Protein AF-A0A0W0G1I1-F1 (afdb_monomer)

Organism: Moniliophthora roreri (NCBI:txid221103)

Foldseek 3Di:
DDAAPKFKDKEAEDACVQPAAQLGHTDGLQAQAKAAEPLVCVSVPQAQWWKWKDDDPFIGIGGHGHHDPPGDNRYMYTRNNNVVRRDDNVVRMDIIIMHGPDPPDPDDDDPDDDDDDDDPDPAPWDDDPVGDTDHDDDDD

pLDDT: mean 75.6, std 20.82, range [30.73, 95.0]

Radius of gyration: 20.55 Å; Cα contacts (8 Å, |Δi|>4): 268; chains: 1; bounding box: 46×46×67 Å

Sequence (140 aa):
MPVDAKITGDATWYQPNGGFGACGWKLSNSDMVVALPSGKYANGSKCRKHINVHYKSKSVNVVVADLCPGCGPNDVDLSEGAFKKLAGLDVGRMKVNWDFSGGLQLLDDDEDDMPVDAKTTGDATWYQPNGGFGACGARS

InterPro domains:
  IPR009009 RlpA-like protein, double-psi beta-barrel domain [PF03330] (8-97)
  IPR036908 RlpA-like domain superfamily [G3DSA:2.40.40.10] (6-101)
  IPR036908 RlpA-like domain superfamily [SSF50685] (7-100)

Structure (mmCIF, N/CA/C/O backbone):
data_AF-A0A0W0G1I1-F1
#
_entry.id   AF-A0A0W0G1I1-F1
#
loop_
_atom_site.group_PDB
_atom_site.id
_atom_site.type_symbol
_atom_site.label_atom_id
_atom_site.label_alt_id
_atom_site.label_comp_id
_atom_site.label_asym_id
_atom_site.label_entity_id
_atom_site.label_seq_id
_atom_site.pdbx_PDB_ins_code
_atom_site.Cartn_x
_atom_site.Cartn_y
_atom_site.Cartn_z
_atom_site.occupancy
_atom_site.B_iso_or_equiv
_atom_site.auth_seq_id
_atom_site.auth_comp_id
_atom_site.auth_asym_id
_atom_site.auth_atom_id
_atom_site.pdbx_PDB_model_num
ATOM 1 N N . MET A 1 1 ? -22.412 3.626 -8.940 1.00 30.73 1 MET A N 1
ATOM 2 C CA . MET A 1 1 ? -20.991 3.827 -8.572 1.00 30.73 1 MET A CA 1
ATOM 3 C C . MET A 1 1 ? -20.257 2.527 -8.869 1.00 30.73 1 MET A C 1
ATOM 5 O O . MET A 1 1 ? -20.317 1.641 -8.021 1.00 30.73 1 MET A O 1
ATOM 9 N N . PRO A 1 2 ? -19.663 2.335 -10.059 1.00 44.12 2 PRO A N 1
ATOM 10 C CA . PRO A 1 2 ? -18.884 1.136 -10.304 1.00 44.12 2 PRO A CA 1
ATOM 11 C C . PRO A 1 2 ? -17.544 1.326 -9.600 1.00 44.12 2 PRO A C 1
ATOM 13 O O . PRO A 1 2 ? -16.726 2.162 -9.974 1.00 44.12 2 PRO A O 1
ATOM 16 N N . VAL A 1 3 ? -17.376 0.613 -8.491 1.00 44.75 3 VAL A N 1
ATOM 17 C CA . VAL A 1 3 ? -16.049 0.376 -7.937 1.00 44.75 3 VAL A CA 1
ATOM 18 C C . VAL A 1 3 ? -15.352 -0.557 -8.917 1.00 44.75 3 VAL A C 1
ATOM 20 O O . VAL A 1 3 ? -15.920 -1.589 -9.280 1.00 44.75 3 VAL A O 1
ATOM 23 N N . ASP A 1 4 ? -14.154 -0.187 -9.363 1.00 52.78 4 ASP A N 1
ATOM 24 C CA . ASP A 1 4 ? -13.205 -1.112 -9.977 1.00 52.78 4 ASP A CA 1
ATOM 25 C C . ASP A 1 4 ? -13.306 -2.485 -9.290 1.00 52.78 4 ASP A C 1
ATOM 27 O O . ASP A 1 4 ? -13.428 -2.549 -8.061 1.00 52.78 4 ASP A O 1
ATOM 31 N N . ALA A 1 5 ? -13.319 -3.572 -10.075 1.00 59.16 5 ALA A N 1
ATOM 32 C CA . ALA A 1 5 ? -13.586 -4.924 -9.583 1.00 59.16 5 ALA A CA 1
ATOM 33 C C . ALA A 1 5 ? -12.800 -5.199 -8.295 1.00 59.16 5 ALA A C 1
ATOM 35 O O . ALA A 1 5 ? -11.573 -5.322 -8.297 1.00 59.16 5 ALA A O 1
ATOM 36 N N . LYS A 1 6 ? -13.529 -5.239 -7.178 1.00 74.06 6 LYS A N 1
ATOM 37 C CA . LYS A 1 6 ? -12.935 -5.215 -5.850 1.00 74.06 6 LYS A CA 1
ATOM 38 C C . LYS A 1 6 ? -12.218 -6.537 -5.596 1.00 74.06 6 LYS A C 1
ATOM 40 O O . LYS A 1 6 ? -12.850 -7.589 -5.517 1.00 74.06 6 LYS A O 1
ATOM 45 N N . ILE A 1 7 ? -10.900 -6.489 -5.460 1.00 87.19 7 ILE A N 1
ATOM 46 C CA . ILE A 1 7 ? -10.070 -7.667 -5.224 1.00 87.19 7 ILE A CA 1
ATOM 47 C C . ILE A 1 7 ? -10.037 -7.933 -3.722 1.00 87.19 7 ILE A C 1
ATOM 49 O O . ILE A 1 7 ? -9.653 -7.071 -2.935 1.00 87.19 7 ILE A O 1
ATOM 53 N N . THR A 1 8 ? -10.424 -9.136 -3.310 1.00 88.69 8 THR A N 1
ATOM 54 C CA . THR A 1 8 ? -10.295 -9.573 -1.916 1.00 88.69 8 THR A CA 1
ATOM 55 C C . THR A 1 8 ? -8.993 -10.342 -1.726 1.00 88.69 8 THR A C 1
ATOM 57 O O . THR A 1 8 ? -8.713 -11.292 -2.462 1.00 88.69 8 THR A O 1
ATOM 60 N N . GLY A 1 9 ? -8.232 -9.964 -0.703 1.00 91.31 9 GLY A N 1
ATOM 61 C CA . GLY A 1 9 ? -6.992 -10.628 -0.308 1.00 91.31 9 GLY A CA 1
ATOM 62 C C . GLY A 1 9 ? -6.599 -10.275 1.120 1.00 91.31 9 GLY A C 1
ATOM 63 O O . GLY A 1 9 ? -7.350 -9.601 1.831 1.00 91.31 9 GLY A O 1
ATOM 64 N N . ASP A 1 10 ? -5.428 -10.728 1.546 1.00 93.81 10 ASP A N 1
ATOM 65 C CA . ASP A 1 10 ? -4.866 -10.326 2.830 1.00 93.81 10 ASP A CA 1
ATOM 66 C C . ASP A 1 10 ? -3.942 -9.116 2.671 1.00 93.81 10 ASP A C 1
ATOM 68 O O . ASP A 1 10 ? -3.198 -9.005 1.701 1.00 93.81 10 ASP A O 1
ATOM 72 N N . ALA A 1 11 ? -3.971 -8.214 3.647 1.00 93.75 11 ALA A N 1
ATOM 73 C CA . ALA A 1 11 ? -2.975 -7.171 3.815 1.00 93.75 11 ALA A CA 1
ATOM 74 C C . ALA A 1 11 ? -2.039 -7.522 4.966 1.00 93.75 11 ALA A C 1
ATOM 76 O O . ALA A 1 11 ? -2.494 -7.769 6.090 1.00 93.75 11 ALA A O 1
ATOM 77 N N . THR A 1 12 ? -0.744 -7.480 4.689 1.00 95.00 12 THR A N 1
ATOM 78 C CA . THR A 1 12 ? 0.332 -7.483 5.687 1.00 95.00 12 THR A CA 1
ATOM 79 C C . THR A 1 12 ? 1.038 -6.133 5.691 1.00 95.00 12 THR A C 1
ATOM 81 O O . THR A 1 12 ? 0.595 -5.197 5.014 1.00 95.00 12 THR A O 1
ATOM 84 N N . TRP A 1 13 ? 2.090 -6.003 6.499 1.00 94.31 13 TRP A N 1
ATOM 85 C CA . TRP A 1 13 ? 2.938 -4.824 6.469 1.00 94.31 13 TRP A CA 1
ATOM 86 C C . TRP A 1 13 ? 4.428 -5.148 6.474 1.00 94.31 13 TRP A C 1
ATOM 88 O O . TRP A 1 13 ? 4.861 -6.138 7.068 1.00 94.31 13 TRP A O 1
ATOM 98 N N . TYR A 1 14 ? 5.209 -4.239 5.890 1.00 92.00 14 TYR A N 1
ATOM 99 C CA . TYR A 1 14 ? 6.666 -4.294 5.861 1.00 92.00 14 TYR A CA 1
ATOM 100 C C . TYR A 1 14 ? 7.309 -2.925 6.127 1.00 92.00 14 TYR A C 1
ATOM 102 O O . TYR A 1 14 ? 6.675 -1.865 6.064 1.00 92.00 14 TYR A O 1
ATOM 110 N N . GLN A 1 15 ? 8.605 -2.960 6.437 1.00 90.94 15 GLN A N 1
ATOM 111 C CA . GLN A 1 15 ? 9.443 -1.782 6.637 1.00 90.94 15 GLN A CA 1
ATOM 112 C C . GLN A 1 15 ? 10.530 -1.732 5.559 1.00 90.94 15 GLN A C 1
ATOM 114 O O . GLN A 1 15 ? 11.491 -2.501 5.632 1.00 90.94 15 GLN A O 1
ATOM 119 N N . PRO A 1 16 ? 10.423 -0.831 4.568 1.00 83.25 16 PRO A N 1
ATOM 120 C CA . PRO A 1 16 ? 11.457 -0.680 3.550 1.00 83.25 16 PRO A CA 1
ATOM 121 C C . PRO A 1 16 ? 12.795 -0.154 4.097 1.00 83.25 16 PRO A C 1
ATOM 123 O O . PRO A 1 16 ? 13.817 -0.317 3.439 1.00 83.25 16 PRO A O 1
ATOM 126 N N . ASN A 1 17 ? 12.822 0.476 5.279 1.00 87.00 17 ASN A N 1
ATOM 127 C CA . ASN A 1 17 ? 14.019 0.981 5.967 1.00 87.00 17 ASN A CA 1
ATOM 128 C C . ASN A 1 17 ? 14.932 1.871 5.097 1.00 87.00 17 ASN A C 1
ATOM 130 O O . ASN A 1 17 ? 16.151 1.874 5.258 1.00 87.00 17 ASN A O 1
ATOM 134 N N . GLY A 1 18 ? 14.353 2.638 4.165 1.00 84.00 18 GLY A N 1
ATOM 135 C CA . GLY A 1 18 ? 15.112 3.476 3.229 1.00 84.00 18 GLY A CA 1
ATOM 136 C C . GLY A 1 18 ? 15.669 2.726 2.012 1.00 84.00 18 GLY A C 1
ATOM 137 O O . GLY A 1 18 ? 16.436 3.306 1.238 1.00 84.00 18 GLY A O 1
ATOM 138 N N . GLY A 1 19 ? 15.314 1.450 1.847 1.00 85.50 19 GLY A N 1
ATOM 139 C CA . GLY A 1 19 ? 15.681 0.608 0.715 1.00 85.50 19 GLY A CA 1
ATOM 140 C C . GLY A 1 19 ? 15.017 1.033 -0.594 1.00 85.50 19 GLY A C 1
ATOM 141 O O . GLY A 1 19 ? 14.077 1.829 -0.620 1.00 85.50 19 GLY A O 1
ATOM 142 N N . PHE A 1 20 ? 15.529 0.500 -1.701 1.00 88.19 20 PHE A N 1
ATOM 143 C CA . PHE A 1 20 ? 14.923 0.676 -3.017 1.00 88.19 20 PHE A CA 1
ATOM 144 C C . PHE A 1 20 ? 13.832 -0.372 -3.219 1.00 88.19 20 PHE A C 1
ATOM 146 O O . PHE A 1 20 ? 14.120 -1.565 -3.156 1.00 88.19 20 PHE A O 1
ATOM 153 N N . GLY A 1 21 ? 12.605 0.074 -3.489 1.00 87.38 21 GLY A N 1
ATOM 154 C CA . GLY A 1 21 ? 11.549 -0.828 -3.945 1.00 87.38 21 GLY A CA 1
ATOM 155 C C . GLY A 1 21 ? 11.810 -1.305 -5.373 1.00 87.38 21 GLY A C 1
ATOM 156 O O . GLY A 1 21 ? 12.556 -0.667 -6.125 1.00 87.38 21 GLY A O 1
ATOM 157 N N . ALA A 1 22 ? 11.146 -2.382 -5.789 1.00 89.12 22 ALA A N 1
ATOM 158 C CA . ALA A 1 22 ? 11.243 -2.928 -7.143 1.00 89.12 22 ALA A CA 1
ATOM 159 C C . ALA A 1 22 ? 10.909 -1.904 -8.243 1.00 89.12 22 ALA A C 1
ATOM 161 O O . ALA A 1 22 ? 11.370 -2.032 -9.374 1.00 89.12 22 ALA A O 1
ATOM 162 N N . CYS A 1 23 ? 10.146 -0.852 -7.926 1.00 87.38 23 CYS A N 1
ATOM 163 C CA . CYS A 1 23 ? 9.863 0.234 -8.861 1.00 87.38 23 CYS A CA 1
ATOM 164 C C . CYS A 1 23 ? 10.995 1.269 -9.031 1.00 87.38 23 CYS A C 1
ATOM 166 O O . CYS A 1 23 ? 10.848 2.207 -9.820 1.00 87.38 23 CYS A O 1
ATOM 168 N N . GLY A 1 24 ? 12.119 1.119 -8.325 1.00 88.69 24 GLY A N 1
ATOM 169 C CA . GLY A 1 24 ? 13.354 1.859 -8.596 1.00 88.69 24 GLY A CA 1
ATOM 170 C C . GLY A 1 24 ? 13.522 3.190 -7.856 1.00 88.69 24 GLY A C 1
ATOM 171 O O . GLY A 1 24 ? 14.353 3.999 -8.262 1.00 88.69 24 GLY A O 1
ATOM 172 N N . TRP A 1 25 ? 12.776 3.443 -6.775 1.00 87.88 25 TRP A N 1
ATOM 173 C CA . TRP A 1 25 ? 13.008 4.598 -5.892 1.00 87.88 25 TRP A CA 1
ATOM 174 C C . TRP A 1 25 ? 13.100 4.192 -4.418 1.00 87.88 25 TRP A C 1
ATOM 176 O O . TRP A 1 25 ? 12.679 3.099 -4.036 1.00 87.88 25 TRP A O 1
ATOM 186 N N . LYS A 1 26 ? 13.693 5.069 -3.597 1.00 89.88 26 LYS A N 1
ATOM 187 C CA . LYS A 1 26 ? 13.844 4.852 -2.152 1.00 89.88 26 LYS A CA 1
ATOM 188 C C . LYS A 1 26 ? 12.504 4.983 -1.440 1.00 89.88 26 LYS A C 1
ATOM 190 O O . LYS A 1 26 ? 11.801 5.967 -1.655 1.00 89.88 26 LYS A O 1
ATOM 195 N N . LEU A 1 27 ? 12.203 4.023 -0.576 1.00 89.94 27 LEU A N 1
ATOM 196 C CA . LEU A 1 27 ? 10.971 3.965 0.202 1.00 89.94 27 LEU A CA 1
ATOM 197 C C . LEU A 1 27 ? 11.263 4.173 1.685 1.00 89.94 27 LEU A C 1
ATOM 199 O O . LEU A 1 27 ? 12.186 3.580 2.245 1.00 89.94 27 LEU A O 1
ATOM 203 N N . SER A 1 28 ? 10.443 4.988 2.331 1.00 90.00 28 SER A N 1
ATOM 204 C CA . SER A 1 28 ? 10.472 5.235 3.770 1.00 90.00 28 SER A CA 1
ATOM 205 C C . SER A 1 28 ? 9.355 4.460 4.467 1.00 90.00 28 SER A C 1
ATOM 207 O O . SER A 1 28 ? 8.295 4.217 3.895 1.00 90.00 28 SER A O 1
ATOM 209 N N . ASN A 1 29 ? 9.551 4.117 5.742 1.00 88.44 29 ASN A N 1
ATOM 210 C CA . ASN A 1 29 ? 8.562 3.350 6.517 1.00 88.44 29 ASN A CA 1
ATOM 211 C C . ASN A 1 29 ? 7.215 4.084 6.665 1.00 88.44 29 ASN A C 1
ATOM 213 O O . ASN A 1 29 ? 6.173 3.451 6.812 1.00 88.44 29 ASN A O 1
ATOM 217 N N . SER A 1 30 ? 7.235 5.416 6.599 1.00 89.94 30 SER A N 1
ATOM 218 C CA . SER A 1 30 ? 6.050 6.272 6.713 1.00 89.94 30 SER A CA 1
ATOM 219 C C . SER A 1 30 ? 5.353 6.561 5.379 1.00 89.94 30 SER A C 1
ATOM 221 O O . SER A 1 30 ? 4.302 7.203 5.390 1.00 89.94 30 SER A O 1
ATOM 223 N N . ASP A 1 31 ? 5.918 6.133 4.246 1.00 89.25 31 ASP A N 1
ATOM 224 C CA . ASP A 1 31 ? 5.357 6.431 2.926 1.00 89.25 31 ASP A CA 1
ATOM 225 C C . ASP A 1 31 ? 4.054 5.668 2.706 1.00 89.25 31 ASP A C 1
ATOM 227 O O . ASP A 1 31 ? 3.879 4.581 3.239 1.00 89.25 31 ASP A O 1
ATOM 231 N N . MET A 1 32 ? 3.132 6.197 1.903 1.00 92.31 32 MET A N 1
ATOM 232 C CA . MET A 1 32 ? 1.876 5.512 1.568 1.00 92.31 32 MET A CA 1
ATOM 233 C C . MET A 1 32 ? 2.084 4.606 0.356 1.00 92.31 32 MET A C 1
ATOM 235 O O . MET A 1 32 ? 1.688 4.944 -0.759 1.00 92.31 32 MET A O 1
ATOM 239 N N . VAL A 1 33 ? 2.760 3.477 0.564 1.00 93.62 33 VAL A N 1
ATOM 240 C CA . VAL A 1 33 ? 3.163 2.568 -0.514 1.00 93.62 33 VAL A CA 1
ATOM 241 C C . VAL A 1 33 ? 2.727 1.131 -0.264 1.00 93.62 33 VAL A C 1
ATOM 243 O O . VAL A 1 33 ? 2.445 0.735 0.867 1.00 93.62 33 VAL A O 1
ATOM 246 N N . VAL A 1 34 ? 2.657 0.362 -1.347 1.00 94.44 34 VAL A N 1
ATOM 247 C CA . VAL A 1 34 ? 2.286 -1.052 -1.346 1.00 94.4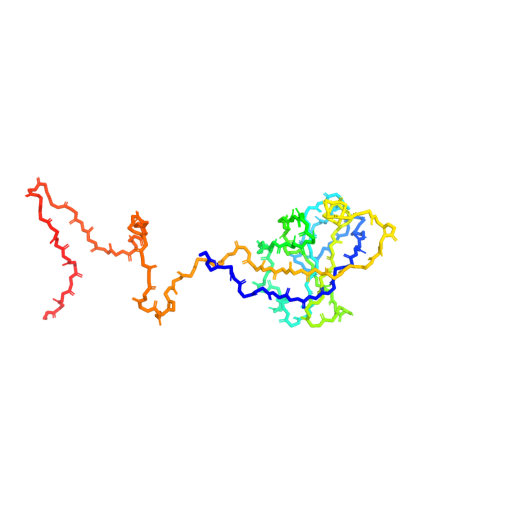4 34 VAL A CA 1
ATOM 248 C C . VAL A 1 34 ? 3.203 -1.868 -2.252 1.00 94.44 34 VAL A C 1
ATOM 250 O O . VAL A 1 34 ? 3.610 -1.409 -3.329 1.00 94.44 34 VAL A O 1
ATOM 253 N N . ALA A 1 35 ? 3.480 -3.096 -1.828 1.00 93.56 35 ALA A N 1
ATOM 254 C CA . ALA A 1 35 ? 4.062 -4.140 -2.644 1.00 93.56 35 ALA A CA 1
ATOM 255 C C . ALA A 1 35 ? 2.955 -5.038 -3.208 1.00 93.56 35 ALA A C 1
ATOM 257 O O . ALA A 1 35 ? 2.104 -5.544 -2.470 1.00 93.56 35 ALA A O 1
ATOM 258 N N . LEU A 1 36 ? 2.965 -5.236 -4.526 1.00 92.75 36 LEU A N 1
ATOM 259 C CA . LEU A 1 36 ? 2.012 -6.114 -5.206 1.00 92.75 36 LEU A CA 1
ATOM 260 C C . LEU A 1 36 ? 2.608 -7.504 -5.446 1.00 92.75 36 LEU A C 1
ATOM 262 O O . LEU A 1 36 ? 3.819 -7.618 -5.638 1.00 92.75 36 LEU A O 1
ATOM 266 N N . PRO A 1 37 ? 1.779 -8.557 -5.524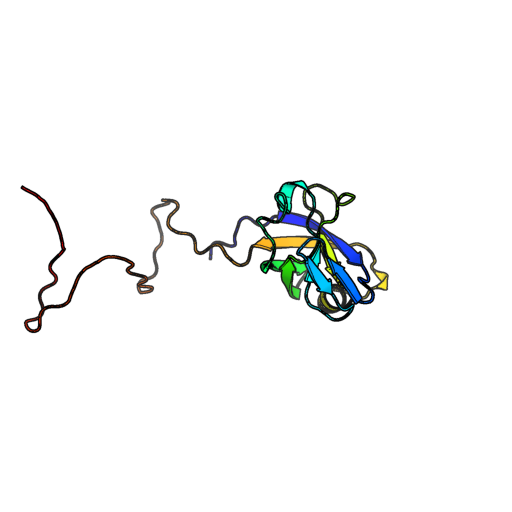 1.00 91.75 37 PRO A N 1
ATOM 267 C CA . PRO A 1 37 ? 2.239 -9.888 -5.881 1.00 91.75 37 PRO A CA 1
ATOM 268 C C . PRO A 1 37 ? 2.678 -9.914 -7.345 1.00 91.75 37 PRO A C 1
ATOM 270 O O . PRO A 1 37 ? 2.184 -9.134 -8.164 1.00 91.75 37 PRO A O 1
ATOM 273 N N . SER A 1 38 ? 3.577 -10.830 -7.702 1.00 87.69 38 SER A N 1
ATOM 274 C CA . SER A 1 38 ? 4.202 -10.910 -9.036 1.00 87.69 38 SER A CA 1
ATOM 275 C C . SER A 1 38 ? 3.212 -10.820 -10.202 1.00 87.69 38 SER A C 1
ATOM 277 O O . SER A 1 38 ? 3.418 -10.031 -11.128 1.00 87.69 38 SER A O 1
ATOM 279 N N . GLY A 1 39 ? 2.093 -11.544 -10.119 1.00 85.06 39 GLY A N 1
ATOM 280 C CA . GLY A 1 39 ? 1.045 -11.520 -11.141 1.00 85.06 39 GLY A CA 1
ATOM 281 C C . GLY A 1 39 ? 0.361 -10.157 -11.305 1.00 85.06 39 GLY A C 1
ATOM 282 O O . GLY A 1 39 ? 0.029 -9.769 -12.422 1.00 85.06 39 GLY A O 1
ATOM 283 N N . LYS A 1 40 ? 0.176 -9.397 -10.217 1.00 85.25 40 LYS A N 1
ATOM 284 C CA . LYS A 1 40 ? -0.475 -8.073 -10.245 1.00 85.25 40 LYS A CA 1
ATOM 285 C C . LYS A 1 40 ? 0.517 -6.939 -10.481 1.00 85.25 40 LYS A C 1
ATOM 287 O O . LYS A 1 40 ? 0.152 -5.943 -11.094 1.00 85.25 40 LYS A O 1
ATOM 292 N N . TYR A 1 41 ? 1.763 -7.099 -10.046 1.00 84.25 41 TYR A N 1
ATOM 293 C CA . TYR A 1 41 ? 2.862 -6.176 -10.318 1.00 84.25 41 TYR A CA 1
ATOM 294 C C . TYR A 1 41 ? 3.167 -6.078 -11.824 1.00 84.25 41 TYR A C 1
ATOM 296 O O . TYR A 1 41 ? 3.557 -5.012 -12.308 1.00 84.25 41 TYR A O 1
ATOM 304 N N . ALA A 1 42 ? 2.936 -7.172 -12.568 1.00 87.50 42 ALA A N 1
ATOM 305 C CA . ALA A 1 42 ? 3.061 -7.246 -14.026 1.00 87.50 42 ALA A CA 1
ATOM 306 C C . ALA A 1 42 ? 4.421 -6.726 -14.527 1.00 87.50 42 ALA A C 1
ATOM 308 O O . ALA A 1 42 ? 4.496 -5.851 -15.394 1.00 87.50 42 ALA A O 1
ATOM 309 N N . ASN A 1 43 ? 5.500 -7.237 -13.923 1.00 83.31 43 ASN A N 1
ATOM 310 C CA . ASN A 1 43 ? 6.887 -6.867 -14.228 1.00 83.31 43 ASN A CA 1
ATOM 311 C C . ASN A 1 43 ? 7.154 -5.344 -14.183 1.00 83.31 43 ASN A C 1
ATOM 313 O O . ASN A 1 43 ? 7.872 -4.801 -15.015 1.00 83.31 43 ASN A O 1
ATOM 317 N N . GLY A 1 44 ? 6.517 -4.637 -13.246 1.00 83.06 44 GLY A N 1
ATOM 318 C CA . GLY A 1 44 ? 6.702 -3.199 -13.038 1.00 83.06 44 GLY A CA 1
ATOM 319 C C . GLY A 1 44 ? 5.743 -2.319 -13.829 1.00 83.06 44 GLY A C 1
ATOM 320 O O . GLY A 1 44 ? 5.706 -1.109 -13.618 1.00 83.06 44 GLY A O 1
ATOM 321 N N . SER A 1 45 ? 4.879 -2.904 -14.662 1.00 86.75 45 SER A N 1
ATOM 322 C CA . SER A 1 45 ? 3.875 -2.154 -15.432 1.00 86.75 45 SER A CA 1
ATOM 323 C C . SER A 1 45 ? 2.872 -1.404 -14.547 1.00 86.75 45 SER A C 1
ATOM 325 O O . SER A 1 45 ? 2.213 -0.466 -14.999 1.00 86.75 45 SER A O 1
ATOM 327 N N . LYS A 1 46 ? 2.726 -1.817 -13.281 1.00 84.25 46 LYS A N 1
ATOM 328 C CA . LYS A 1 46 ? 1.855 -1.161 -12.296 1.00 84.25 46 LYS A CA 1
ATOM 329 C C . LYS A 1 46 ? 2.589 -0.210 -11.352 1.00 84.25 46 LYS A C 1
ATOM 331 O O . LYS A 1 46 ? 1.945 0.367 -10.484 1.00 84.25 46 LYS A O 1
ATOM 336 N N . CYS A 1 47 ? 3.891 0.007 -11.519 1.00 87.69 47 CYS A N 1
ATOM 337 C CA . CYS A 1 47 ? 4.622 0.984 -10.718 1.00 87.69 47 CYS A CA 1
ATOM 338 C C . CYS A 1 47 ? 4.013 2.386 -10.833 1.00 87.69 47 CYS A C 1
ATOM 340 O O . CYS A 1 47 ? 3.587 2.802 -11.912 1.00 87.69 47 CYS A O 1
ATOM 342 N N . ARG A 1 48 ? 3.984 3.121 -9.713 1.00 87.06 48 ARG A N 1
ATOM 343 C CA . ARG A 1 48 ? 3.387 4.469 -9.591 1.00 87.06 48 ARG A CA 1
ATOM 344 C C . ARG A 1 48 ? 1.877 4.527 -9.827 1.00 87.06 48 ARG A C 1
ATOM 346 O O . ARG A 1 48 ? 1.309 5.616 -9.867 1.00 87.06 48 ARG A O 1
ATOM 353 N N . LYS A 1 49 ? 1.210 3.384 -9.996 1.00 87.12 49 LYS A N 1
ATOM 354 C C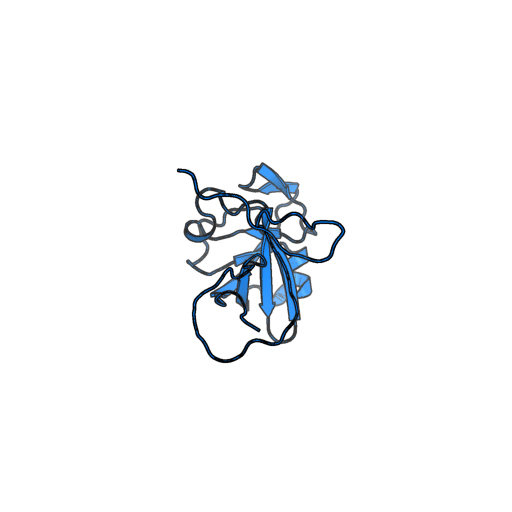A . LYS A 1 49 ? -0.250 3.332 -9.957 1.00 87.12 49 LYS A CA 1
ATOM 355 C C . LYS A 1 49 ? -0.706 3.400 -8.510 1.00 87.12 49 LYS A C 1
ATOM 357 O O . LYS A 1 49 ? -0.001 2.960 -7.606 1.00 87.12 49 LYS A O 1
ATOM 362 N N . HIS A 1 50 ? -1.886 3.957 -8.316 1.00 87.38 50 HIS A N 1
ATOM 363 C CA . HIS A 1 50 ? -2.518 4.020 -7.015 1.00 87.38 50 HIS A CA 1
ATOM 364 C C . HIS A 1 50 ? -3.505 2.863 -6.876 1.00 87.38 50 HIS A C 1
ATOM 366 O O . HIS A 1 50 ? -4.168 2.483 -7.847 1.00 87.38 50 HIS A O 1
ATOM 372 N N . ILE A 1 51 ? -3.592 2.310 -5.674 1.00 88.75 51 ILE A N 1
ATOM 373 C CA . ILE A 1 51 ? -4.666 1.407 -5.276 1.00 88.75 51 ILE A CA 1
ATOM 374 C C . ILE A 1 51 ? -5.355 1.974 -4.040 1.00 88.75 51 ILE A C 1
ATOM 376 O O . ILE A 1 51 ? -4.734 2.663 -3.227 1.00 88.75 51 ILE A O 1
ATOM 380 N N . ASN A 1 52 ? -6.635 1.675 -3.891 1.00 88.75 52 ASN A N 1
ATOM 381 C CA . ASN A 1 52 ? -7.378 1.952 -2.680 1.00 88.75 52 ASN A CA 1
ATOM 382 C C . ASN A 1 52 ? -7.554 0.650 -1.904 1.00 88.75 52 ASN A C 1
ATOM 384 O O . ASN A 1 52 ? -8.064 -0.324 -2.446 1.00 88.75 52 ASN A O 1
ATOM 388 N N . VAL A 1 53 ? -7.112 0.620 -0.649 1.00 90.75 53 VAL A N 1
ATOM 389 C CA . VAL A 1 53 ? -7.244 -0.545 0.229 1.00 90.75 53 VAL A CA 1
ATOM 390 C C . VAL A 1 53 ? -8.272 -0.243 1.300 1.00 90.75 53 VAL A C 1
ATOM 392 O O . VAL A 1 53 ? -8.145 0.723 2.046 1.00 90.75 53 VAL A O 1
ATOM 395 N N . HIS A 1 54 ? -9.276 -1.102 1.397 1.00 88.25 54 HIS A N 1
ATOM 396 C CA . HIS A 1 54 ? -10.425 -0.973 2.278 1.00 88.25 54 HIS A CA 1
ATOM 397 C C . HIS A 1 54 ? -10.396 -2.055 3.349 1.00 88.25 54 HIS A C 1
ATOM 399 O O . HIS A 1 54 ? -10.367 -3.255 3.055 1.00 88.25 54 HIS A O 1
ATOM 405 N N . TYR A 1 55 ? -10.495 -1.624 4.601 1.00 90.00 55 TYR A N 1
ATOM 406 C CA . TYR A 1 55 ? -10.601 -2.488 5.765 1.00 90.00 55 TYR A CA 1
ATOM 407 C C . TYR A 1 55 ? -11.690 -1.977 6.709 1.00 90.00 55 TYR A C 1
ATOM 409 O O . TYR A 1 55 ? -11.577 -0.894 7.286 1.00 90.00 55 TYR A O 1
ATOM 417 N N . LYS A 1 56 ? -12.745 -2.777 6.906 1.00 87.75 56 LYS A N 1
ATOM 418 C CA . LYS A 1 56 ? -13.927 -2.401 7.704 1.00 87.75 56 LYS A CA 1
ATOM 419 C C . LYS A 1 56 ? -14.504 -1.055 7.228 1.00 87.75 56 LYS A C 1
ATOM 421 O O . LYS A 1 56 ? -14.916 -0.954 6.080 1.00 87.75 56 LYS A O 1
ATOM 426 N N . SER A 1 57 ? -14.528 -0.041 8.094 1.00 87.31 57 SER A N 1
ATOM 427 C CA . SER A 1 57 ? -15.017 1.315 7.814 1.00 87.31 57 SER A CA 1
ATOM 428 C C . SER A 1 57 ? -13.913 2.300 7.406 1.00 87.31 57 SER A C 1
ATOM 430 O O . SER A 1 57 ? -14.148 3.506 7.395 1.00 87.31 57 SER A O 1
ATOM 432 N N . LYS A 1 58 ? -12.696 1.816 7.134 1.00 87.12 58 LYS A N 1
ATOM 433 C CA . LYS A 1 58 ? -11.535 2.640 6.788 1.00 87.12 58 LYS A CA 1
ATOM 434 C C . LYS A 1 58 ? -11.002 2.278 5.410 1.00 87.12 58 LYS A C 1
ATOM 436 O O . LYS A 1 58 ? -11.053 1.118 5.001 1.00 87.12 58 LYS A O 1
ATOM 441 N N . SER A 1 59 ? -10.422 3.262 4.739 1.00 86.56 59 SER A N 1
ATOM 442 C CA . SER A 1 59 ? -9.736 3.086 3.465 1.00 86.56 59 SER A CA 1
ATOM 443 C C . SER A 1 59 ? -8.445 3.898 3.426 1.00 86.56 59 SER A C 1
ATOM 445 O O . SER A 1 59 ? -8.316 4.910 4.120 1.00 86.56 59 SER A O 1
ATOM 447 N N . VAL A 1 60 ? -7.482 3.461 2.619 1.00 90.38 60 VAL A N 1
ATOM 448 C CA . VAL A 1 60 ? -6.218 4.167 2.396 1.00 90.38 60 VAL A CA 1
ATOM 449 C C . VAL A 1 60 ? -5.824 4.070 0.927 1.00 90.38 60 VAL A C 1
ATOM 451 O O . VAL A 1 60 ? -5.841 2.992 0.338 1.00 90.38 60 VAL A O 1
ATOM 454 N N . ASN A 1 61 ? -5.460 5.209 0.341 1.00 90.31 61 ASN A N 1
ATOM 455 C CA . ASN A 1 61 ? -4.874 5.256 -0.990 1.00 90.31 61 ASN A CA 1
ATOM 456 C C . ASN A 1 61 ? -3.355 5.093 -0.878 1.00 90.31 61 ASN A C 1
ATOM 458 O O . ASN A 1 61 ? -2.716 5.795 -0.092 1.00 90.31 61 ASN A O 1
ATOM 462 N N . VAL A 1 62 ? -2.795 4.155 -1.637 1.00 92.25 62 VAL A N 1
ATOM 463 C CA . VAL A 1 62 ? -1.367 3.819 -1.605 1.00 92.25 62 VAL A CA 1
ATOM 464 C C . VAL A 1 62 ? -0.809 3.668 -3.012 1.00 92.25 62 VAL A C 1
ATOM 466 O O . VAL A 1 62 ? -1.511 3.272 -3.942 1.00 92.25 62 VAL A O 1
ATOM 469 N N . VAL A 1 63 ? 0.476 3.976 -3.165 1.00 91.50 63 VAL A N 1
ATOM 470 C CA . VAL A 1 63 ? 1.204 3.880 -4.433 1.00 91.50 63 VAL A CA 1
ATOM 471 C C . VAL A 1 63 ? 1.886 2.523 -4.542 1.00 91.50 63 VAL A C 1
ATOM 473 O O . VAL A 1 63 ? 2.610 2.109 -3.640 1.00 91.50 63 VAL A O 1
ATOM 476 N N . VAL A 1 64 ? 1.731 1.852 -5.677 1.00 92.38 64 VAL A N 1
ATOM 477 C CA . VAL A 1 64 ? 2.511 0.655 -5.999 1.00 92.38 64 VAL A CA 1
ATOM 478 C C . VAL A 1 64 ? 3.972 1.048 -6.173 1.00 92.38 64 VAL A C 1
ATOM 480 O O . VAL A 1 64 ? 4.328 1.761 -7.119 1.00 92.38 64 VAL A O 1
ATOM 483 N N . ALA A 1 65 ? 4.804 0.567 -5.258 1.00 92.31 65 ALA A N 1
ATOM 484 C CA . ALA A 1 65 ? 6.215 0.922 -5.188 1.00 92.31 65 ALA A CA 1
ATOM 485 C C . ALA A 1 65 ? 7.150 -0.291 -5.173 1.00 92.31 65 ALA A C 1
ATOM 487 O O . ALA A 1 65 ? 8.351 -0.145 -5.417 1.00 92.31 65 ALA A O 1
ATOM 488 N N . ASP A 1 66 ? 6.609 -1.479 -4.908 1.00 91.75 66 ASP A N 1
ATOM 489 C CA . ASP A 1 66 ? 7.414 -2.673 -4.709 1.00 91.75 66 ASP A CA 1
ATOM 490 C C . ASP A 1 66 ? 6.732 -3.953 -5.222 1.00 91.75 66 ASP A C 1
ATOM 492 O O . ASP A 1 66 ? 5.548 -3.965 -5.583 1.00 91.75 66 ASP A O 1
ATOM 496 N N . LEU A 1 67 ? 7.512 -5.029 -5.273 1.00 91.44 67 LEU A N 1
ATOM 497 C CA . LEU A 1 67 ? 7.104 -6.372 -5.657 1.00 91.44 67 LEU A CA 1
ATOM 498 C C . LEU A 1 67 ? 7.227 -7.293 -4.441 1.00 91.44 67 LEU A C 1
ATOM 500 O O . LEU A 1 67 ? 8.309 -7.454 -3.888 1.00 91.44 67 LEU A O 1
ATOM 504 N N . CYS A 1 68 ? 6.138 -7.967 -4.085 1.00 91.06 68 CYS A N 1
ATOM 505 C CA . CYS A 1 68 ? 6.124 -9.014 -3.072 1.00 91.06 68 CYS A CA 1
ATOM 506 C C . CYS A 1 68 ? 6.057 -10.397 -3.746 1.00 91.06 68 CYS A C 1
ATOM 508 O O . CYS A 1 68 ? 4.968 -10.879 -4.065 1.00 91.06 68 CYS A O 1
ATOM 510 N N . PRO A 1 69 ? 7.190 -11.081 -3.988 1.00 85.19 69 PRO A N 1
ATOM 511 C CA . PRO A 1 69 ? 7.184 -12.385 -4.654 1.00 85.19 69 PRO A CA 1
ATOM 512 C C . PRO A 1 69 ? 6.586 -13.507 -3.789 1.00 85.19 69 PRO A C 1
ATOM 514 O O . PRO A 1 69 ? 6.148 -14.514 -4.335 1.00 85.19 69 PRO A O 1
ATOM 517 N N . GLY A 1 70 ? 6.568 -13.340 -2.461 1.00 87.50 70 GLY A N 1
ATOM 518 C CA . GLY A 1 70 ? 6.007 -14.311 -1.513 1.00 87.50 70 GLY A CA 1
ATOM 519 C C . GLY A 1 70 ? 4.531 -14.095 -1.166 1.00 87.50 70 GLY A C 1
ATOM 520 O O . GLY A 1 70 ? 3.960 -14.905 -0.440 1.00 87.50 70 GLY A O 1
ATOM 521 N N . CYS A 1 71 ? 3.915 -13.016 -1.652 1.00 88.50 71 CYS A N 1
ATOM 522 C CA . CYS A 1 71 ? 2.512 -12.718 -1.389 1.00 88.50 71 CYS A CA 1
ATOM 523 C C . CYS A 1 71 ? 1.597 -13.637 -2.205 1.00 88.50 71 CYS A C 1
ATOM 525 O O . CYS A 1 71 ? 1.910 -14.002 -3.343 1.00 88.50 71 CYS A O 1
ATOM 527 N N . GLY A 1 72 ? 0.436 -13.983 -1.640 1.00 88.38 72 GLY A N 1
ATOM 528 C CA . GLY A 1 72 ? -0.615 -14.666 -2.381 1.00 88.38 72 GLY A CA 1
ATOM 529 C C . GLY A 1 72 ? -1.088 -13.849 -3.597 1.00 88.38 72 GLY A C 1
ATOM 530 O O . GLY A 1 72 ? -0.834 -12.647 -3.679 1.00 88.38 72 GLY A O 1
ATOM 531 N N . PRO A 1 73 ? -1.821 -14.457 -4.547 1.00 88.06 73 PRO A N 1
ATOM 532 C CA . PRO A 1 73 ? -2.182 -13.820 -5.822 1.00 88.06 73 PRO A CA 1
ATOM 533 C C . PRO A 1 73 ? -2.918 -12.474 -5.707 1.00 88.06 73 PRO A C 1
ATOM 535 O O . PRO A 1 73 ? -2.852 -11.653 -6.624 1.00 88.06 73 PRO A O 1
ATOM 538 N N . ASN A 1 74 ? -3.622 -12.267 -4.593 1.00 89.69 74 ASN A N 1
ATOM 539 C CA . ASN A 1 74 ? -4.400 -11.069 -4.287 1.00 89.69 74 ASN A CA 1
ATOM 540 C C . ASN A 1 74 ? -3.948 -10.381 -2.990 1.00 89.69 74 ASN A C 1
ATOM 542 O O . ASN A 1 74 ? -4.582 -9.409 -2.575 1.00 89.69 74 ASN A O 1
ATOM 546 N N . ASP A 1 75 ? -2.898 -10.888 -2.345 1.00 92.00 75 ASP A N 1
ATOM 547 C CA . ASP A 1 75 ? -2.400 -10.323 -1.097 1.00 92.00 75 ASP A CA 1
ATOM 548 C C . ASP A 1 75 ? -1.585 -9.069 -1.393 1.00 92.00 75 ASP A C 1
ATOM 550 O O . ASP A 1 75 ? -0.913 -8.984 -2.418 1.00 92.00 75 ASP A O 1
ATOM 554 N N . VAL A 1 76 ? -1.640 -8.100 -0.491 1.00 92.62 76 VAL A N 1
ATOM 555 C CA . VAL A 1 76 ? -0.924 -6.830 -0.602 1.00 92.62 76 VAL A CA 1
ATOM 556 C C . VAL A 1 76 ? -0.047 -6.629 0.620 1.00 92.62 76 VAL A C 1
ATOM 558 O O . VAL A 1 76 ? -0.471 -6.890 1.743 1.00 92.62 76 VAL A O 1
ATOM 561 N N . ASP A 1 77 ? 1.168 -6.131 0.418 1.00 94.31 77 ASP A N 1
ATOM 562 C CA . ASP A 1 77 ? 2.061 -5.813 1.532 1.00 94.31 77 ASP A CA 1
ATOM 563 C C . ASP A 1 77 ? 2.187 -4.299 1.667 1.00 94.31 77 ASP A C 1
ATOM 565 O O . ASP A 1 77 ? 2.721 -3.620 0.790 1.00 94.31 77 ASP A O 1
ATOM 569 N N . LEU A 1 78 ? 1.615 -3.739 2.726 1.00 94.31 78 LEU A N 1
ATOM 570 C CA . LEU A 1 78 ? 1.560 -2.296 2.934 1.00 94.31 78 LEU A CA 1
ATOM 571 C C . LEU A 1 78 ? 2.815 -1.808 3.651 1.00 94.31 78 LEU A C 1
ATOM 573 O O . LEU A 1 78 ? 3.380 -2.497 4.493 1.00 94.31 78 LEU A O 1
ATOM 577 N N . SER A 1 79 ? 3.230 -0.573 3.407 1.00 94.44 79 SER A N 1
ATOM 578 C CA . SER A 1 79 ? 4.177 0.055 4.326 1.00 94.44 79 SER A CA 1
ATOM 579 C C . SER A 1 79 ? 3.580 0.169 5.734 1.00 94.44 79 SER A C 1
ATOM 581 O O . SER A 1 79 ? 2.362 0.282 5.919 1.00 94.44 79 SER A O 1
ATOM 583 N N . GLU A 1 80 ? 4.445 0.221 6.743 1.00 93.50 80 GLU A N 1
ATOM 584 C CA . GLU A 1 80 ? 4.046 0.468 8.131 1.00 93.50 80 GLU A CA 1
ATOM 585 C C . GLU A 1 80 ? 3.131 1.706 8.271 1.00 93.50 80 GLU A C 1
ATOM 587 O O . GLU A 1 80 ? 2.111 1.666 8.967 1.00 93.50 80 GLU A O 1
ATOM 592 N N . GLY A 1 81 ? 3.460 2.802 7.578 1.00 91.50 81 GLY A N 1
ATOM 593 C CA . GLY A 1 81 ? 2.669 4.033 7.559 1.00 91.50 81 GLY A CA 1
ATOM 594 C C . GLY A 1 81 ? 1.269 3.852 6.967 1.00 91.50 8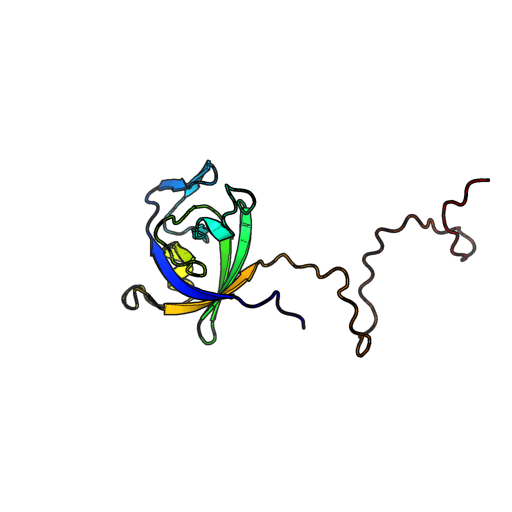1 GLY A C 1
ATOM 595 O O . GLY A 1 81 ? 0.298 4.365 7.534 1.00 91.50 81 GLY A O 1
ATOM 596 N N . ALA A 1 82 ? 1.147 3.094 5.874 1.00 92.62 82 ALA A N 1
ATOM 597 C CA . ALA A 1 82 ? -0.136 2.799 5.244 1.00 92.62 82 ALA A CA 1
ATOM 598 C C . ALA A 1 82 ? -0.988 1.846 6.091 1.00 92.62 82 ALA A C 1
ATOM 600 O O . ALA A 1 82 ? -2.175 2.099 6.304 1.00 92.62 82 ALA A O 1
ATOM 601 N N . PHE A 1 83 ? -0.386 0.790 6.640 1.00 93.94 83 PHE A N 1
ATOM 602 C CA . PHE A 1 83 ? -1.093 -0.183 7.469 1.00 93.94 83 PHE A CA 1
ATOM 603 C C . PHE A 1 83 ? -1.691 0.471 8.720 1.00 93.94 83 PHE A C 1
ATOM 605 O O . PHE A 1 83 ? -2.867 0.259 9.021 1.00 93.94 83 PHE A O 1
ATOM 612 N N . LYS A 1 84 ? -0.932 1.358 9.385 1.00 94.06 84 LYS A N 1
ATOM 613 C CA . LYS A 1 84 ? -1.390 2.124 10.562 1.00 94.06 84 LYS A CA 1
ATOM 614 C C . LYS A 1 84 ? -2.653 2.951 10.314 1.00 94.06 84 LYS A C 1
ATOM 616 O O . LYS A 1 84 ? -3.386 3.245 11.260 1.00 94.06 84 LYS A O 1
ATOM 621 N N . LYS A 1 85 ? -2.935 3.347 9.066 1.00 92.69 85 LYS A N 1
ATOM 622 C CA . LYS A 1 85 ? -4.181 4.058 8.726 1.00 92.69 85 LYS A CA 1
ATOM 623 C C . LYS A 1 85 ? -5.402 3.151 8.806 1.00 92.69 85 LYS A C 1
ATOM 625 O O . LYS A 1 85 ? -6.484 3.622 9.151 1.00 92.69 85 LYS A O 1
ATOM 630 N N . LEU A 1 86 ? -5.228 1.861 8.551 1.00 90.56 86 LEU A N 1
ATOM 631 C CA . LEU A 1 86 ? -6.295 0.870 8.578 1.00 90.56 86 LEU A CA 1
ATOM 632 C C . LEU A 1 86 ? -6.414 0.220 9.966 1.00 90.56 86 LEU A C 1
ATOM 634 O O . LEU A 1 86 ? -7.485 0.256 10.581 1.00 90.56 86 LEU A O 1
ATOM 638 N N . ALA A 1 87 ? -5.319 -0.314 10.502 1.00 92.44 87 ALA A N 1
ATOM 639 C CA . ALA A 1 87 ? -5.303 -1.080 11.746 1.00 92.44 87 ALA A CA 1
ATOM 640 C C . ALA A 1 87 ? -4.006 -0.872 12.548 1.00 92.44 87 ALA A C 1
ATOM 642 O O . ALA A 1 87 ? -3.020 -0.353 12.034 1.00 92.44 87 ALA A O 1
ATOM 643 N N . GLY A 1 88 ? -4.010 -1.269 13.824 1.00 91.69 88 GLY A N 1
ATOM 644 C CA . GLY A 1 88 ? -2.788 -1.336 14.629 1.00 91.69 88 GLY A CA 1
ATOM 645 C C . GLY A 1 88 ? -1.864 -2.451 14.131 1.00 91.69 88 GLY A C 1
ATOM 646 O O . GLY A 1 88 ? -2.339 -3.479 13.652 1.00 91.69 88 GLY A O 1
ATOM 647 N 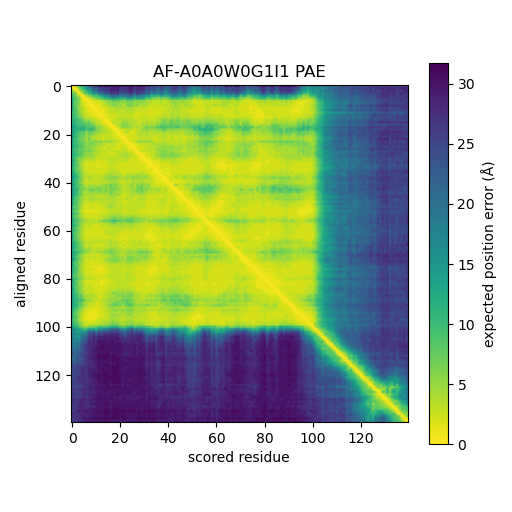N . LEU A 1 89 ? -0.545 -2.245 14.214 1.00 90.12 89 LEU A N 1
ATOM 648 C CA . LEU A 1 89 ? 0.457 -3.203 13.717 1.00 90.12 89 LEU A CA 1
ATOM 649 C C . LEU A 1 89 ? 0.400 -4.570 14.418 1.00 90.12 89 LEU A C 1
ATOM 651 O O . LEU A 1 89 ? 0.847 -5.563 13.850 1.00 90.12 89 LEU A O 1
ATOM 655 N N . ASP A 1 90 ? -0.168 -4.614 15.625 1.00 91.94 90 ASP A N 1
ATOM 656 C CA . ASP A 1 90 ? -0.421 -5.815 16.425 1.00 91.94 90 ASP A CA 1
ATOM 657 C C . ASP A 1 90 ? -1.345 -6.818 15.723 1.00 91.94 90 ASP A C 1
ATOM 659 O O . ASP A 1 90 ? -1.270 -8.014 15.990 1.00 91.94 90 ASP A O 1
ATOM 663 N N . VAL A 1 91 ? -2.166 -6.352 14.776 1.00 92.50 91 VAL A N 1
ATOM 664 C CA . VAL A 1 91 ? -3.001 -7.223 13.942 1.00 92.50 91 VAL A CA 1
ATOM 665 C C . VAL A 1 91 ? -2.147 -8.100 13.020 1.00 92.50 91 VAL A C 1
ATOM 667 O O . VAL A 1 91 ? -2.499 -9.252 12.778 1.00 92.50 91 VAL A O 1
ATOM 670 N N . GLY A 1 92 ? -1.028 -7.576 12.505 1.00 90.62 92 GLY A N 1
ATOM 671 C CA . GLY A 1 92 ? -0.079 -8.282 11.632 1.00 90.62 92 GLY A CA 1
ATOM 672 C C . GLY A 1 92 ? -0.599 -8.590 10.221 1.00 90.62 92 GLY A C 1
ATOM 673 O O . GLY A 1 92 ? 0.003 -8.175 9.234 1.00 90.62 92 GLY A O 1
ATOM 674 N N . ARG A 1 93 ? -1.729 -9.293 10.118 1.00 93.31 93 ARG A N 1
ATOM 675 C CA . ARG A 1 93 ? -2.403 -9.674 8.873 1.00 93.31 93 ARG A CA 1
ATOM 676 C C . ARG A 1 93 ? -3.897 -9.414 9.001 1.00 93.31 93 ARG A C 1
ATOM 678 O O . ARG A 1 93 ? -4.519 -9.805 9.985 1.00 93.31 93 ARG A O 1
ATOM 685 N N . MET A 1 94 ? -4.494 -8.798 7.990 1.00 92.12 94 MET A N 1
ATOM 686 C CA . MET A 1 94 ? -5.929 -8.520 7.973 1.00 92.12 94 MET A CA 1
ATOM 687 C C . MET A 1 94 ? -6.535 -8.760 6.600 1.00 92.12 94 MET A C 1
ATOM 689 O O . MET A 1 94 ? -5.918 -8.466 5.584 1.00 92.12 94 MET A O 1
ATOM 693 N N . LYS A 1 95 ? -7.778 -9.239 6.566 1.00 92.44 95 LYS A N 1
ATOM 694 C CA . LYS A 1 95 ? -8.492 -9.428 5.307 1.00 92.44 95 LYS A CA 1
ATOM 695 C C . LYS A 1 95 ? -8.997 -8.089 4.788 1.00 92.44 95 LYS A C 1
ATOM 697 O O . LYS A 1 95 ? -9.798 -7.432 5.457 1.00 92.44 95 LYS A O 1
ATOM 702 N N . VAL A 1 96 ? -8.546 -7.696 3.605 1.00 91.44 96 VAL A N 1
ATOM 703 C CA . VAL A 1 96 ? -8.877 -6.415 2.981 1.00 91.44 96 VAL A CA 1
ATOM 704 C C . VAL A 1 96 ? -9.527 -6.623 1.630 1.00 91.44 96 VAL A C 1
ATOM 706 O O . VAL A 1 96 ? -9.487 -7.693 1.023 1.00 91.44 96 VAL A O 1
ATOM 709 N N . ASN A 1 97 ? -10.123 -5.549 1.150 1.00 90.00 97 ASN A N 1
ATOM 710 C CA . ASN A 1 97 ? -10.548 -5.456 -0.225 1.00 90.00 97 ASN A CA 1
ATOM 711 C C . ASN A 1 97 ? -9.837 -4.276 -0.866 1.00 90.00 97 ASN A C 1
ATOM 713 O O . ASN A 1 97 ? -9.765 -3.228 -0.235 1.00 90.00 97 ASN A O 1
ATOM 717 N N . TRP A 1 98 ? -9.354 -4.408 -2.088 1.00 89.19 98 TRP A N 1
ATOM 718 C CA . TRP A 1 98 ? -8.632 -3.335 -2.748 1.00 89.19 98 TRP A CA 1
ATOM 719 C C . TRP A 1 98 ? -8.922 -3.264 -4.240 1.00 89.19 98 TRP A C 1
ATOM 721 O O . TRP A 1 98 ? -9.341 -4.239 -4.859 1.00 89.19 98 TRP A O 1
ATOM 731 N N . ASP A 1 99 ? -8.705 -2.086 -4.799 1.00 85.44 99 ASP A N 1
ATOM 732 C CA . ASP A 1 99 ? -8.974 -1.762 -6.193 1.00 85.44 99 ASP A CA 1
ATOM 733 C C . ASP A 1 99 ? -7.904 -0.806 -6.727 1.00 85.44 99 ASP A C 1
ATOM 735 O O . ASP A 1 99 ? -7.285 -0.069 -5.962 1.00 85.44 99 ASP A O 1
ATOM 739 N N . PHE A 1 100 ? -7.622 -0.843 -8.031 1.00 81.81 100 PHE A N 1
ATOM 740 C CA . PHE A 1 100 ? -6.739 0.152 -8.641 1.00 81.81 100 PHE A CA 1
ATOM 741 C C . PHE A 1 100 ? -7.513 1.455 -8.769 1.00 81.81 100 PHE A C 1
ATOM 743 O O . PHE A 1 100 ? -8.518 1.473 -9.454 1.00 81.81 100 PHE A O 1
ATOM 750 N N . SER A 1 101 ? -7.033 2.554 -8.188 1.00 70.19 101 SER A N 1
ATOM 751 C CA . SER A 1 101 ? -7.776 3.821 -8.158 1.00 70.19 101 SER A CA 1
ATOM 752 C C . SER A 1 101 ? -7.649 4.601 -9.477 1.00 70.19 101 SER A C 1
ATOM 754 O O . SER A 1 101 ? -7.285 5.777 -9.490 1.00 70.19 101 SER A O 1
ATOM 756 N N . GLY A 1 102 ? -7.843 3.912 -10.600 1.00 53.16 102 GLY A N 1
ATOM 757 C CA . GLY A 1 102 ? -7.553 4.391 -11.947 1.00 53.16 102 GLY A CA 1
ATOM 758 C C . GLY A 1 102 ? -8.443 3.803 -13.038 1.00 53.16 102 GLY A C 1
ATOM 759 O O . GLY A 1 102 ? -8.122 4.010 -14.209 1.00 53.16 102 GLY A O 1
ATOM 760 N N . GLY A 1 103 ? -9.534 3.111 -12.700 1.00 44.97 103 GLY A N 1
ATOM 761 C CA . GLY A 1 103 ? -10.613 2.860 -13.643 1.00 44.97 103 GLY A CA 1
ATOM 762 C C . GLY A 1 103 ? -11.449 4.117 -13.841 1.00 44.97 103 GLY A C 1
ATOM 763 O O . GLY A 1 103 ? -12.488 4.303 -13.216 1.00 44.97 103 GLY A O 1
ATOM 764 N N . LEU A 1 104 ? -11.023 4.989 -14.756 1.00 40.09 104 LEU A N 1
ATOM 765 C CA . LEU A 1 104 ? -12.021 5.668 -15.572 1.00 40.09 104 LEU A CA 1
ATOM 766 C C . LEU A 1 104 ? -12.624 4.551 -16.434 1.00 40.09 104 LEU A C 1
ATOM 768 O O . LEU A 1 104 ? -11.970 4.102 -17.375 1.00 40.09 104 LEU A O 1
ATOM 772 N N . GLN A 1 105 ? -13.796 4.029 -16.069 1.00 45.47 105 GLN A N 1
ATOM 773 C CA . GLN A 1 105 ? -14.516 3.115 -16.947 1.00 45.47 105 GLN A CA 1
ATOM 774 C C . GLN A 1 105 ? -14.943 3.935 -18.171 1.00 45.47 105 GLN A C 1
ATOM 776 O O . GLN A 1 105 ? -15.922 4.678 -18.141 1.00 45.47 105 GLN A O 1
ATOM 781 N N . LEU A 1 106 ? -14.151 3.857 -19.239 1.00 39.12 106 LEU A N 1
ATOM 782 C CA . LEU A 1 106 ? -14.706 3.951 -20.574 1.00 39.12 106 LEU A CA 1
ATOM 783 C C . LEU A 1 106 ? -15.524 2.673 -20.7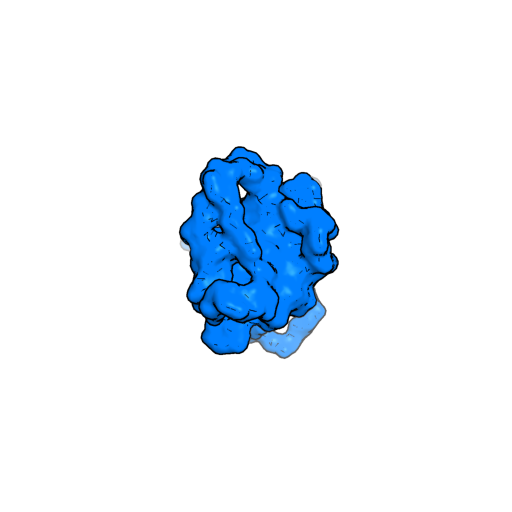52 1.00 39.12 106 LEU A C 1
ATOM 785 O O . LEU A 1 106 ? -14.943 1.614 -20.945 1.00 39.12 106 LEU A O 1
ATOM 789 N N . LEU A 1 107 ? -16.840 2.825 -20.607 1.00 41.62 107 LEU A N 1
ATOM 790 C CA . LEU A 1 107 ? -17.864 2.104 -21.358 1.00 41.62 107 LEU A CA 1
ATOM 791 C C . LEU A 1 107 ? -17.681 0.571 -21.373 1.00 41.62 107 LEU A C 1
ATOM 793 O O . LEU A 1 107 ? -17.118 0.030 -22.319 1.00 41.62 107 LEU A O 1
ATOM 797 N N . ASP A 1 108 ? -18.200 -0.124 -20.358 1.00 38.38 108 ASP A N 1
ATOM 798 C CA . ASP A 1 108 ? -18.824 -1.416 -20.650 1.00 38.38 108 ASP A CA 1
ATOM 799 C C . ASP A 1 108 ? -20.328 -1.161 -20.703 1.00 38.38 108 ASP A C 1
ATOM 801 O O . ASP A 1 108 ? -20.916 -0.599 -19.775 1.00 38.38 108 ASP A O 1
ATOM 805 N N . ASP A 1 109 ? -20.883 -1.492 -21.859 1.00 43.62 109 ASP A N 1
ATOM 806 C CA . ASP A 1 109 ? -22.267 -1.339 -22.267 1.00 43.62 109 ASP A CA 1
ATOM 807 C C . ASP A 1 109 ? -23.208 -2.177 -21.381 1.00 43.62 109 ASP A C 1
ATOM 809 O O . ASP A 1 109 ? -23.387 -3.366 -21.624 1.00 43.62 109 ASP A O 1
ATOM 813 N N . ASP A 1 110 ? -23.839 -1.560 -20.380 1.00 43.41 110 ASP A N 1
ATOM 814 C CA . ASP A 1 110 ? -25.088 -2.059 -19.791 1.00 43.41 110 ASP A CA 1
ATOM 815 C C . ASP A 1 110 ? -26.066 -0.876 -19.636 1.00 43.41 110 ASP A C 1
ATOM 817 O O . ASP A 1 110 ? -25.830 0.087 -18.905 1.00 43.41 110 ASP A O 1
ATOM 821 N N . GLU A 1 111 ? -27.143 -0.938 -20.419 1.00 54.66 111 GLU A N 1
ATOM 822 C CA . GLU A 1 111 ? -27.962 0.160 -20.959 1.00 54.66 111 GLU A CA 1
ATOM 823 C C . GLU A 1 111 ? -28.937 0.888 -20.006 1.00 54.66 111 GLU A C 1
ATOM 825 O O . GLU A 1 111 ? -29.664 1.756 -20.477 1.00 54.66 111 GLU A O 1
ATOM 830 N N . ASP A 1 112 ? -28.973 0.646 -18.693 1.00 45.75 112 ASP A N 1
ATOM 831 C CA . ASP A 1 112 ? -30.076 1.158 -17.850 1.00 45.75 112 ASP A CA 1
ATOM 832 C C . ASP A 1 112 ? -29.623 1.800 -16.520 1.00 45.75 112 ASP A C 1
ATOM 834 O O . ASP A 1 112 ? -29.849 1.232 -15.458 1.00 45.75 112 ASP A O 1
ATOM 838 N N . ASP A 1 113 ? -28.949 2.962 -16.564 1.00 46.56 113 ASP A N 1
ATOM 839 C CA . ASP A 1 113 ? -29.193 4.159 -15.708 1.00 46.56 113 ASP A CA 1
ATOM 840 C C . ASP A 1 113 ? -28.026 5.173 -15.832 1.00 46.56 113 ASP A C 1
ATOM 842 O O . ASP A 1 113 ? -27.003 5.082 -15.144 1.00 46.56 113 ASP A O 1
ATOM 846 N N . MET A 1 114 ? -28.171 6.186 -16.696 1.00 38.47 114 MET A N 1
ATOM 847 C CA . MET A 1 114 ? -27.269 7.348 -16.752 1.00 38.47 114 MET A CA 1
ATOM 848 C C . MET A 1 114 ? -27.864 8.545 -15.992 1.00 38.4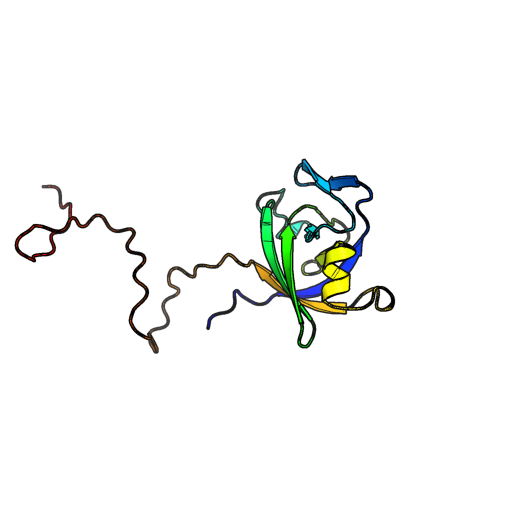7 114 MET A C 1
ATOM 850 O O . MET A 1 114 ? -28.894 9.072 -16.418 1.00 38.47 114 MET A O 1
ATOM 854 N N . PRO A 1 115 ? -27.185 9.096 -14.966 1.00 42.00 115 PRO A N 1
ATOM 855 C CA . PRO A 1 115 ? -27.377 10.476 -14.572 1.00 42.00 115 PRO A CA 1
ATOM 856 C C . PRO A 1 115 ? -26.483 11.377 -15.430 1.00 42.00 115 PRO A C 1
ATOM 858 O O . PRO A 1 115 ? -25.262 11.234 -15.514 1.00 42.00 115 PRO A O 1
ATOM 861 N N . VAL A 1 116 ? -27.180 12.291 -16.082 1.00 46.59 116 VAL A N 1
ATOM 862 C CA . VAL A 1 116 ? -26.730 13.400 -16.910 1.00 46.59 116 VAL A CA 1
ATOM 863 C C . VAL A 1 116 ? -25.502 14.125 -16.307 1.00 46.59 116 VAL A C 1
ATOM 865 O O . VAL A 1 116 ? -25.471 14.384 -15.107 1.00 46.59 116 VAL A O 1
ATOM 868 N N . ASP A 1 117 ? -24.485 14.430 -17.137 1.00 46.66 117 ASP A N 1
ATOM 869 C CA . ASP A 1 117 ? -23.663 15.674 -17.094 1.00 46.66 117 ASP A CA 1
ATOM 870 C C . ASP A 1 117 ? -22.116 15.577 -17.082 1.00 46.66 117 ASP A C 1
ATOM 872 O O . ASP A 1 117 ? -21.457 16.618 -17.148 1.00 46.66 117 ASP A O 1
ATOM 876 N N . ALA A 1 118 ? -21.464 14.410 -17.102 1.00 41.44 118 ALA A N 1
ATOM 877 C CA . ALA A 1 118 ? -19.987 14.367 -17.108 1.00 41.44 118 ALA A CA 1
ATOM 878 C C . ALA A 1 118 ? -19.374 14.224 -18.518 1.00 41.44 118 ALA A C 1
ATOM 880 O O . ALA A 1 118 ? -18.925 13.154 -18.925 1.00 41.44 118 ALA A O 1
ATOM 881 N N . LYS A 1 119 ? -19.309 15.330 -19.274 1.00 39.50 119 LYS A N 1
ATOM 882 C CA . LYS A 1 119 ? -18.558 15.409 -20.543 1.00 39.50 119 LYS A CA 1
ATOM 883 C C . LYS A 1 119 ? -17.047 15.270 -20.305 1.00 39.50 119 LYS A C 1
ATOM 885 O O . LYS A 1 119 ? -16.411 16.216 -19.850 1.00 39.50 119 LYS A O 1
ATOM 890 N N . THR A 1 120 ? -16.455 14.156 -20.736 1.00 41.03 120 THR A N 1
ATOM 891 C CA . THR A 1 120 ? -15.053 14.129 -21.196 1.00 41.03 120 THR A CA 1
ATOM 892 C C . THR A 1 120 ? -15.059 13.821 -22.689 1.00 41.03 120 THR A C 1
ATOM 894 O O . THR A 1 120 ? -14.947 12.671 -23.095 1.00 41.03 120 THR A O 1
ATOM 897 N N . THR A 1 121 ? -15.252 14.838 -23.529 1.00 40.22 121 THR A N 1
ATOM 898 C CA . THR A 1 121 ? -15.145 14.677 -24.985 1.00 40.22 121 THR A CA 1
ATOM 899 C C . THR A 1 121 ? -13.688 14.819 -25.400 1.00 40.22 121 THR A C 1
ATOM 901 O O . THR A 1 121 ? -13.198 15.924 -25.635 1.00 40.22 121 THR A O 1
ATOM 904 N N . GLY A 1 122 ? -13.003 13.683 -25.501 1.00 46.19 122 GLY A N 1
ATOM 905 C CA . GLY A 1 122 ? -11.958 13.505 -26.499 1.00 46.19 122 GLY A CA 1
ATOM 906 C C . GLY A 1 122 ? -12.612 13.222 -27.847 1.00 46.19 122 GLY A C 1
ATOM 907 O O . GLY A 1 122 ? -12.559 12.093 -28.300 1.00 46.19 122 GLY A O 1
ATOM 908 N N . ASP A 1 123 ? -13.242 14.232 -28.449 1.00 46.06 123 ASP A N 1
ATOM 909 C CA . ASP A 1 123 ? -13.720 14.188 -29.831 1.00 46.06 123 ASP A CA 1
ATOM 910 C C . ASP A 1 123 ? -13.499 15.553 -30.478 1.00 46.06 123 ASP A C 1
ATOM 912 O O . ASP A 1 123 ? -13.822 16.605 -29.922 1.00 46.06 123 ASP A O 1
ATOM 916 N N . ALA A 1 124 ? -12.884 15.528 -31.656 1.00 47.59 124 ALA A N 1
ATOM 917 C CA . ALA A 1 124 ? -12.483 16.696 -32.422 1.00 47.59 124 ALA A CA 1
ATOM 918 C C . ALA A 1 124 ? -13.691 17.399 -33.070 1.00 47.59 124 ALA A C 1
ATOM 920 O O . ALA A 1 124 ? -13.874 17.361 -34.288 1.00 47.59 124 ALA A O 1
ATOM 921 N N . THR A 1 125 ? -14.504 18.078 -32.261 1.00 46.47 125 THR A N 1
ATOM 922 C CA . THR A 1 125 ? -15.508 19.043 -32.731 1.00 46.47 125 THR A CA 1
ATOM 923 C C . THR A 1 125 ? -15.098 20.444 -32.301 1.00 46.47 125 THR A C 1
ATOM 925 O O . THR A 1 125 ? -14.961 20.709 -31.106 1.00 46.47 125 THR A O 1
ATOM 928 N N . TRP A 1 126 ? -14.918 21.356 -33.257 1.00 48.62 126 TRP A N 1
ATOM 929 C CA . TRP A 1 126 ? -14.706 22.771 -32.953 1.00 48.62 126 TRP A CA 1
ATOM 930 C C . TRP A 1 126 ? -16.023 23.536 -33.081 1.00 48.62 126 TRP A C 1
ATOM 932 O O . TRP A 1 126 ? -16.804 23.321 -34.007 1.00 48.62 126 TRP A O 1
ATOM 942 N N . TYR A 1 127 ? -16.260 24.437 -32.133 1.00 42.97 127 TYR A N 1
ATOM 943 C CA . TYR A 1 127 ? -17.451 25.277 -32.066 1.00 42.97 127 TYR A CA 1
ATOM 944 C C . TYR A 1 127 ? -17.352 26.448 -33.056 1.00 42.97 127 TYR A C 1
ATOM 946 O O . TYR A 1 127 ? -16.377 27.202 -33.030 1.00 42.97 127 TYR A O 1
ATOM 954 N N . GLN A 1 128 ? -18.359 26.621 -33.918 1.00 49.16 128 GLN A N 1
ATOM 955 C CA . GLN A 1 128 ? -18.462 27.778 -34.814 1.00 49.16 128 GLN A CA 1
ATOM 956 C C . GLN A 1 128 ? -19.234 28.922 -34.124 1.00 49.16 128 GLN A C 1
ATOM 958 O O . GLN A 1 128 ? -20.208 28.655 -33.418 1.00 49.16 128 GLN A O 1
ATOM 963 N N . PRO A 1 129 ? -18.880 30.204 -34.356 1.00 43.09 129 PRO A N 1
ATOM 964 C CA . PRO A 1 129 ? -19.427 31.353 -33.616 1.00 43.09 129 PRO A CA 1
ATOM 965 C C . PRO A 1 129 ? -20.940 31.596 -33.782 1.00 43.09 129 PRO A C 1
ATOM 967 O O . PRO A 1 129 ? -21.491 32.439 -33.082 1.00 43.09 129 PRO A O 1
ATOM 970 N N . ASN A 1 130 ? -21.619 30.839 -34.650 1.00 47.75 130 ASN A N 1
ATOM 971 C CA . ASN A 1 130 ? -23.060 30.944 -34.902 1.00 47.75 130 ASN A CA 1
ATOM 972 C C . ASN A 1 130 ? -23.879 29.773 -34.318 1.00 47.75 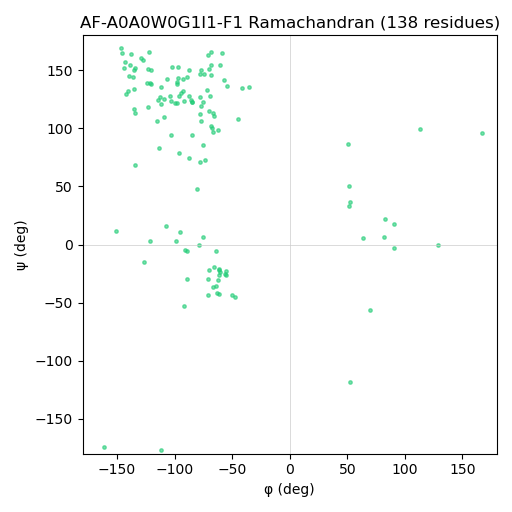130 ASN A C 1
ATOM 974 O O . ASN A 1 130 ? -25.031 29.590 -34.698 1.00 47.75 130 ASN A O 1
ATOM 978 N N . GLY A 1 131 ? -23.308 28.980 -33.403 1.00 46.84 131 GLY A N 1
ATOM 979 C CA . GLY A 1 131 ? -24.077 28.035 -32.579 1.00 46.84 131 GLY A CA 1
ATOM 980 C C . GLY A 1 131 ? -24.408 26.682 -33.219 1.00 46.84 131 GLY A C 1
ATOM 981 O O . GLY A 1 131 ? -25.336 26.016 -32.770 1.00 46.84 131 GLY A O 1
ATOM 982 N N . GLY A 1 132 ? -23.662 26.251 -34.240 1.00 47.53 132 GLY A N 1
ATOM 983 C CA . GLY A 1 132 ? -23.757 24.900 -34.810 1.00 47.53 132 GLY A CA 1
ATOM 984 C C . GLY A 1 132 ? -22.564 24.016 -34.426 1.00 47.53 132 GLY A C 1
ATOM 985 O O . GLY A 1 132 ? -21.429 24.497 -34.380 1.00 47.53 132 GLY A O 1
ATOM 986 N N . PHE A 1 133 ? -22.813 22.726 -34.177 1.00 54.16 133 PHE A N 1
ATOM 987 C CA . PHE A 1 133 ? -21.773 21.704 -34.001 1.00 54.16 133 PHE A CA 1
ATOM 988 C C . PHE A 1 133 ? -21.462 21.046 -35.356 1.00 54.16 133 PHE A C 1
ATOM 990 O O . PHE A 1 133 ? -22.367 20.521 -36.001 1.00 54.16 133 PHE A O 1
ATOM 997 N N . GLY A 1 134 ? -20.197 21.066 -35.787 1.00 52.78 134 GLY A N 1
ATOM 998 C CA . GLY A 1 134 ? -19.714 20.357 -36.979 1.00 52.78 134 GLY A CA 1
ATOM 999 C C . GLY A 1 134 ? -18.599 19.371 -36.620 1.00 52.78 134 GLY A C 1
ATOM 1000 O O . GLY A 1 134 ? -17.737 19.687 -35.800 1.00 52.78 134 GLY A O 1
ATOM 1001 N N . ALA A 1 135 ? -18.616 18.179 -37.222 1.00 51.97 135 ALA A N 1
ATOM 1002 C CA . ALA A 1 135 ? -17.610 17.137 -37.008 1.00 51.97 135 ALA A CA 1
ATOM 1003 C C . ALA A 1 135 ? -16.548 17.134 -38.121 1.00 51.97 135 ALA A C 1
ATOM 1005 O O . ALA A 1 135 ? -16.864 17.290 -39.302 1.00 51.97 135 ALA A O 1
ATOM 1006 N N . CYS A 1 136 ? -15.282 16.924 -37.750 1.00 51.50 136 CYS A N 1
ATOM 1007 C CA . CYS A 1 136 ? -14.197 16.701 -38.701 1.00 51.50 136 CYS A CA 1
ATOM 1008 C C . CYS A 1 136 ? -14.224 15.261 -39.242 1.00 51.50 136 CYS A C 1
ATOM 1010 O O . CYS A 1 136 ? -13.857 14.330 -38.534 1.00 51.50 136 CYS A O 1
ATOM 1012 N N . GLY A 1 137 ? -14.534 15.114 -40.534 1.00 52.31 137 GLY A N 1
ATOM 1013 C CA . GLY A 1 137 ? -13.914 14.100 -41.391 1.00 52.31 137 GLY A CA 1
ATOM 1014 C C . GLY A 1 137 ? -14.812 12.970 -41.895 1.00 52.31 137 GLY A C 1
ATOM 1015 O O . GLY A 1 137 ? -14.928 11.929 -41.263 1.00 52.31 137 GLY A O 1
ATOM 1016 N N . ALA A 1 138 ? -15.270 13.095 -43.138 1.00 39.12 138 ALA A N 1
ATOM 1017 C CA . ALA A 1 138 ? -15.262 11.963 -44.056 1.00 39.12 138 ALA A CA 1
ATOM 1018 C C . ALA A 1 138 ? -14.468 12.395 -45.290 1.00 39.12 138 ALA A C 1
ATOM 1020 O O . ALA A 1 138 ? -14.814 13.372 -45.955 1.00 39.12 138 ALA A O 1
ATOM 1021 N N . ARG A 1 139 ? -13.363 11.696 -45.559 1.00 43.53 139 ARG A N 1
ATOM 1022 C CA . ARG A 1 139 ? -12.735 11.722 -46.880 1.00 43.53 139 ARG A CA 1
ATOM 1023 C C . ARG A 1 139 ? -13.788 11.329 -47.921 1.00 43.53 139 ARG A C 1
ATOM 1025 O O . ARG A 1 139 ? -14.510 10.355 -47.719 1.00 43.53 139 ARG A O 1
ATOM 1032 N N . SER A 1 140 ? -13.818 12.045 -49.037 1.00 42.84 140 SER A N 1
ATOM 1033 C CA . SER A 1 140 ? -13.893 11.414 -50.358 1.00 42.84 140 SER A CA 1
ATOM 1034 C C . SER A 1 140 ? -12.520 11.577 -50.992 1.00 42.84 140 SER A C 1
ATOM 1036 O O . SER A 1 140 ? -11.944 12.675 -50.809 1.00 42.84 140 SER A O 1
#

Secondary structure (DSSP, 8-state):
---S--EEEEEEEE--TTPBPTTSSB--TTS-EEEEEHHHHGGGTTTT-EEEEEETTEEEEEEEEEEETTS-TT-EEEEHHHHHHHS-GGG--EEEEEEETT---------S---S------S-EEEPTTS-EEE-----

Mean predicted aligned error: 13.44 Å

Nearest PDB structures (foldseek):
  5ntb-assembly2_B  TM=8.774E-01  e=1.178E-09  Streptomyces mobaraensis
  9ce9-assembly1_A  TM=8.522E-01  e=2.428E-09  Phanerochaete carnosa HHB-10118-sp
  4l48-assembly2_C  TM=9.269E-01  e=6.678E-08  Clavibacter michiganensis subsp. michiganensis NCPPB 382
  4jjo-assembly1_A  TM=9.095E-01  e=1.220E-07  Clavibacter michiganensis
  4fer-assembly1_A  TM=8.401E-01  e=2.451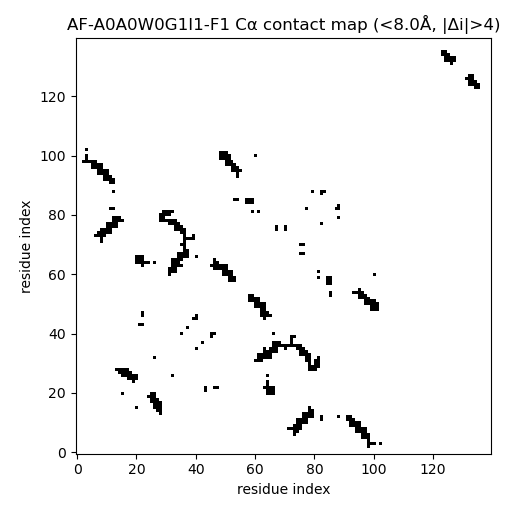E-05  Bacillus subtilis subsp. subtilis str. 168

Solvent-accessible surface area (backbone atoms only — not comparable to full-atom values): 8362 Å² total; per-residue (Å²): 133,87,69,49,79,70,41,66,27,43,35,36,60,46,71,52,79,60,36,69,29,76,58,73,49,74,32,50,37,70,38,50,30,27,21,29,9,56,84,66,23,52,91,54,76,40,46,77,36,47,30,36,42,36,36,95,99,35,70,46,73,26,29,30,38,29,64,29,81,85,44,51,87,57,21,36,36,22,17,46,40,38,37,57,70,62,43,66,76,88,61,57,61,46,79,30,37,32,28,58,72,73,68,75,77,78,78,80,95,70,96,84,84,84,83,87,82,86,85,80,76,91,63,79,57,64,82,47,100,85,80,52,88,52,77,77,81,79,86,129